Protein AF-A0A2N2K8Q5-F1 (afdb_monomer_lite)

Foldseek 3Di:
DDDDDDPPPPDPDPPPDDPPPCCDPVVVVVVVLFVVLVVLQQVVCCVVANDDQDLPPQRKGFNDKAWAQQPVVRWIKMKTWIFRDDPNDTQKIKIWIATSVVRDTQWIAIDDDPGFTDGNHDGDDDVVRNCVSCCSVRPD

Secondary structure (DSSP, 8-state):
--------SSSSSSSSS-------HHHHHHHHHHHHHHHHHHHHHHHHH-SS----TTSEEEEEEEEEEETTTTEEEEEEEEEEEETTEEEEEEEEEEETTTTEEEEEEE-SSS-EEEETTEE-SSHHHHHHHHHHHH--

Structure (mmCIF, N/CA/C/O backbone):
data_AF-A0A2N2K8Q5-F1
#
_entry.id   AF-A0A2N2K8Q5-F1
#
loop_
_atom_site.group_PDB
_atom_site.id
_atom_site.type_symbol
_atom_site.label_atom_id
_atom_site.label_alt_id
_atom_site.label_comp_id
_atom_site.label_asym_id
_atom_site.label_entity_id
_atom_site.label_seq_id
_atom_site.pdbx_PDB_ins_code
_atom_site.Cartn_x
_atom_site.Cartn_y
_atom_site.Cartn_z
_atom_site.occupancy
_atom_site.B_iso_or_equiv
_atom_site.auth_seq_id
_atom_site.auth_comp_id
_atom_site.auth_asym_id
_atom_site.auth_atom_id
_atom_site.pdbx_PDB_model_num
ATOM 1 N N . MET A 1 1 ? -79.129 19.649 24.787 1.00 39.38 1 MET A N 1
ATOM 2 C CA . MET A 1 1 ? -78.865 18.542 23.844 1.00 39.38 1 MET A CA 1
ATOM 3 C C . MET A 1 1 ? -77.855 19.020 22.812 1.00 39.38 1 MET A C 1
ATOM 5 O O . MET A 1 1 ? -78.091 20.070 22.243 1.00 39.38 1 MET A O 1
ATOM 9 N N . SER A 1 2 ? -76.740 18.281 22.697 1.00 40.44 2 SER A N 1
ATOM 10 C CA . SER A 1 2 ? -75.834 18.052 21.543 1.00 40.44 2 SER A CA 1
ATOM 11 C C . SER A 1 2 ? -75.659 19.088 20.419 1.00 40.44 2 SER A C 1
ATOM 13 O O . SER A 1 2 ? -76.635 19.639 19.945 1.00 40.44 2 SER A O 1
ATOM 15 N N . ARG A 1 3 ? -74.513 19.232 19.740 1.00 49.41 3 ARG A N 1
ATOM 16 C CA . ARG A 1 3 ? -73.109 18.770 19.845 1.00 49.41 3 ARG A CA 1
ATOM 17 C C . ARG A 1 3 ? -72.378 19.455 18.668 1.00 49.41 3 ARG A C 1
ATOM 19 O O . ARG A 1 3 ? -72.866 19.365 17.553 1.00 49.41 3 ARG A O 1
ATOM 26 N N . ASN A 1 4 ? -71.203 20.021 18.944 1.00 51.91 4 ASN A N 1
ATOM 27 C CA . ASN A 1 4 ? -69.938 19.922 18.190 1.00 51.91 4 ASN A CA 1
ATOM 28 C C . ASN A 1 4 ? -69.880 20.162 16.666 1.00 51.91 4 ASN A C 1
ATOM 30 O O . ASN A 1 4 ? -70.398 19.358 15.909 1.00 51.91 4 ASN A O 1
ATOM 34 N N . PHE A 1 5 ? -69.048 21.130 16.257 1.00 47.28 5 PHE A N 1
ATOM 35 C CA . PHE A 1 5 ? -67.982 21.096 15.219 1.00 47.28 5 PHE A CA 1
ATOM 36 C C . PHE A 1 5 ? -67.351 22.517 15.212 1.00 47.28 5 PHE A C 1
ATOM 38 O O . PHE A 1 5 ? -68.122 23.451 15.427 1.00 47.28 5 PHE A O 1
ATOM 45 N N . PRO A 1 6 ? -66.030 22.763 15.017 1.00 47.72 6 PRO A N 1
ATOM 46 C CA . PRO A 1 6 ? -64.995 21.913 14.420 1.00 47.72 6 PRO A CA 1
ATOM 47 C C . PRO A 1 6 ? -63.681 21.834 15.244 1.00 47.72 6 PRO A C 1
ATOM 49 O O . PRO A 1 6 ? -63.017 22.834 15.493 1.00 47.72 6 PRO A O 1
ATOM 52 N N . VAL A 1 7 ? -63.229 20.626 15.599 1.00 50.78 7 VAL A N 1
ATOM 53 C CA . VAL A 1 7 ? -61.869 20.385 16.145 1.00 50.78 7 VAL A CA 1
ATOM 54 C C . VAL A 1 7 ? -61.031 19.666 15.087 1.00 50.78 7 VAL A C 1
ATOM 56 O O . VAL A 1 7 ? -60.525 18.572 15.296 1.00 50.78 7 VAL A O 1
ATOM 59 N N . MET A 1 8 ? -60.949 20.249 13.892 1.00 50.19 8 MET A N 1
ATOM 60 C CA . MET A 1 8 ? -60.208 19.663 12.768 1.00 50.19 8 MET A CA 1
ATOM 61 C C . MET A 1 8 ? -59.315 20.706 12.087 1.00 50.19 8 MET A C 1
ATOM 63 O O . MET A 1 8 ? -59.278 20.794 10.871 1.00 50.19 8 MET A O 1
ATOM 67 N N . ILE A 1 9 ? -58.633 21.554 12.866 1.00 52.22 9 ILE A N 1
ATOM 68 C CA . ILE A 1 9 ? -57.601 22.474 12.337 1.00 52.22 9 ILE A CA 1
ATOM 69 C C . ILE A 1 9 ? -56.311 22.458 13.185 1.00 52.22 9 ILE A C 1
ATOM 71 O O . ILE A 1 9 ? -55.290 22.994 12.775 1.00 52.22 9 ILE A O 1
ATOM 75 N N . ILE A 1 10 ? -56.273 21.768 14.328 1.00 51.94 10 ILE A N 1
ATOM 76 C CA . ILE A 1 10 ? -55.093 21.769 15.208 1.00 51.94 10 ILE A CA 1
ATOM 77 C C . ILE A 1 10 ? -54.528 20.355 15.301 1.00 51.94 10 ILE A C 1
ATOM 79 O O . ILE A 1 10 ? -54.738 19.696 16.305 1.00 51.94 10 ILE A O 1
ATOM 83 N N . LEU A 1 11 ? -53.877 19.853 14.248 1.00 50.03 11 LEU A N 1
ATOM 84 C CA . LEU A 1 11 ? -53.013 18.655 14.327 1.00 50.03 11 LEU A CA 1
ATOM 85 C C . LEU A 1 11 ? -52.102 18.493 13.089 1.00 50.03 11 LEU A C 1
ATOM 87 O O . LEU A 1 11 ? -51.729 17.387 12.721 1.00 50.03 11 LEU A O 1
ATOM 91 N N . ILE A 1 12 ? -51.722 19.592 12.429 1.00 51.62 12 ILE A N 1
ATOM 92 C CA . ILE A 1 12 ? -50.725 19.587 11.341 1.00 51.62 12 ILE A CA 1
ATOM 93 C C . ILE A 1 12 ? -49.771 20.771 11.551 1.00 51.62 12 ILE A C 1
ATOM 95 O O . ILE A 1 12 ? -49.728 21.689 10.749 1.00 51.62 12 ILE A O 1
ATOM 99 N N . CYS A 1 13 ? -49.056 20.805 12.680 1.00 50.03 13 CYS A N 1
ATOM 100 C CA . CYS A 1 13 ? -48.008 21.814 12.930 1.00 50.03 13 CYS A CA 1
ATOM 101 C C . CYS A 1 13 ? -46.816 21.303 13.770 1.00 50.03 13 CYS A C 1
ATOM 103 O O . CYS A 1 13 ? -46.013 22.106 14.227 1.00 50.03 13 CYS A O 1
ATOM 105 N N . LEU A 1 14 ? -46.652 19.990 13.979 1.00 52.78 14 LEU A N 1
ATOM 106 C CA . LEU A 1 14 ? -45.604 19.446 14.868 1.00 52.78 14 LEU A CA 1
ATOM 107 C C . LEU A 1 14 ? -44.689 18.393 14.217 1.00 52.78 14 LEU A C 1
ATOM 109 O O . LEU A 1 14 ? -44.117 17.562 14.908 1.00 52.78 14 LEU A O 1
ATOM 113 N N . PHE A 1 15 ? -44.512 18.441 12.894 1.00 52.22 15 PHE A N 1
ATOM 114 C CA . PHE A 1 15 ? -43.544 17.589 12.177 1.00 52.22 15 PHE A CA 1
ATOM 115 C C . PHE A 1 15 ? -42.593 18.378 11.258 1.00 52.22 15 PHE A C 1
ATOM 117 O O . PHE A 1 15 ? -42.023 17.822 10.326 1.00 52.22 15 PHE A O 1
ATOM 124 N N . LEU A 1 16 ? -42.402 19.680 11.509 1.00 49.12 16 LEU A N 1
ATOM 125 C CA . LEU A 1 16 ? -41.481 20.536 10.740 1.00 49.12 16 LEU A CA 1
ATOM 126 C C . LEU A 1 16 ? -40.352 21.145 11.581 1.00 49.12 16 LEU A C 1
ATOM 128 O O . LEU A 1 16 ? -39.805 22.180 11.214 1.00 49.12 16 LEU A O 1
ATOM 132 N N . LEU A 1 17 ? -39.969 20.522 12.696 1.00 50.53 17 LEU A N 1
ATOM 133 C CA . LEU A 1 17 ? -38.765 20.919 13.420 1.00 50.53 17 LEU A CA 1
ATOM 134 C C . LEU A 1 17 ? -37.968 19.680 13.822 1.00 50.53 17 LEU A C 1
ATOM 136 O O . LEU A 1 17 ? -38.452 18.835 14.566 1.00 50.53 17 LEU A O 1
ATOM 140 N N . TYR A 1 18 ? -36.730 19.659 13.330 1.00 51.44 18 TYR A N 1
ATOM 141 C CA . TYR A 1 18 ? -35.646 18.705 13.561 1.00 51.44 18 TYR A CA 1
ATOM 142 C C . TYR A 1 18 ? -35.639 17.452 12.678 1.00 51.44 18 TYR A C 1
ATOM 144 O O . TYR A 1 18 ? -36.096 16.388 13.095 1.00 51.44 18 TYR A O 1
ATOM 152 N N . PRO A 1 19 ? -34.939 17.496 11.524 1.00 51.88 19 PRO A N 1
ATOM 153 C CA . PRO A 1 19 ? -34.087 16.366 11.202 1.00 51.88 19 PRO A CA 1
ATOM 154 C C . PRO A 1 19 ? -33.058 16.266 12.336 1.00 51.88 19 PRO A C 1
ATOM 156 O O . PRO A 1 19 ? -32.061 16.986 12.354 1.00 51.88 19 PRO A O 1
ATOM 159 N N . GLN A 1 20 ? -33.307 15.408 13.327 1.00 55.81 20 GLN A N 1
ATOM 160 C CA . GLN A 1 20 ? -32.186 14.871 14.081 1.00 55.81 20 GLN A CA 1
ATOM 161 C C . GLN A 1 20 ? -31.419 14.020 13.082 1.00 55.81 20 GLN A C 1
ATOM 163 O O . GLN A 1 20 ? -31.832 12.913 12.742 1.00 55.81 20 GLN A O 1
ATOM 168 N N . SER A 1 21 ? -30.335 14.575 12.547 1.00 55.19 21 SER A N 1
ATOM 169 C CA . SER A 1 21 ? -29.287 13.759 11.972 1.00 55.19 21 SER A CA 1
ATOM 170 C C . SER A 1 21 ? -28.868 12.790 13.073 1.00 55.19 21 SER A C 1
ATOM 172 O O . SER A 1 21 ? -28.172 13.150 14.021 1.00 55.19 21 SER A O 1
ATOM 174 N N . ILE A 1 22 ? -29.356 11.553 12.988 1.00 55.75 22 ILE A N 1
ATOM 175 C CA . ILE A 1 22 ? -28.801 10.429 13.732 1.00 55.75 22 ILE A CA 1
ATOM 176 C C . ILE A 1 22 ? -27.425 10.210 13.107 1.00 55.75 22 ILE A C 1
ATOM 178 O O . ILE A 1 22 ? -27.245 9.372 12.234 1.00 55.75 22 ILE A O 1
ATOM 182 N N . TYR A 1 23 ? -26.465 11.052 13.485 1.00 57.97 23 TYR A N 1
ATOM 183 C CA . TYR A 1 23 ? -25.060 10.771 13.275 1.00 57.97 23 TYR A CA 1
ATOM 184 C C . TYR A 1 23 ? -24.735 9.696 14.307 1.00 57.97 23 TYR A C 1
ATOM 186 O O . TYR A 1 23 ? -24.577 9.991 15.499 1.00 57.97 23 TYR A O 1
ATOM 194 N N . SER A 1 24 ? -24.804 8.440 13.867 1.00 67.38 24 SER A N 1
ATOM 195 C CA . SER A 1 24 ? -24.679 7.274 14.734 1.00 67.38 24 SER A CA 1
ATOM 196 C C . SER A 1 24 ? -23.322 7.302 15.437 1.00 67.38 24 SER A C 1
ATOM 198 O O . SER A 1 24 ? -22.332 7.803 14.898 1.00 67.38 24 SER A O 1
ATOM 200 N N . SER A 1 25 ? -23.237 6.749 16.649 1.00 73.25 25 SER A N 1
ATOM 201 C CA . SER A 1 25 ? -21.950 6.574 17.336 1.00 73.25 25 SER A CA 1
ATOM 202 C C . SER A 1 25 ? -20.946 5.789 16.483 1.00 73.25 25 SER A C 1
ATOM 204 O O . SER A 1 25 ? -19.753 6.067 16.560 1.00 73.25 25 SER A O 1
ATOM 206 N N . SER A 1 26 ? -21.434 4.884 15.624 1.00 80.44 26 SER A N 1
ATOM 207 C CA . SER A 1 26 ? -20.620 4.142 14.653 1.00 80.44 26 SER A CA 1
ATOM 208 C C . SER A 1 26 ? -19.980 5.041 13.594 1.00 80.44 26 SER A C 1
ATOM 210 O O . SER A 1 26 ? -18.835 4.818 13.220 1.00 80.44 26 SER A O 1
ATOM 212 N N . ASP A 1 27 ? -20.675 6.085 13.139 1.00 85.12 27 ASP A N 1
ATOM 213 C CA . ASP A 1 27 ? -20.163 6.965 12.084 1.00 85.12 27 ASP A CA 1
ATOM 214 C C . ASP A 1 27 ? -19.026 7.847 12.614 1.00 85.12 27 ASP A C 1
ATOM 216 O O . ASP A 1 27 ? -18.013 8.031 11.939 1.00 85.12 27 ASP A O 1
ATOM 220 N N . LYS A 1 28 ? -19.148 8.314 13.868 1.00 87.12 28 LYS A N 1
ATOM 221 C CA . LYS A 1 28 ? -18.077 9.041 14.579 1.00 87.12 28 LYS A CA 1
ATOM 222 C C . LYS A 1 28 ? -16.837 8.176 14.774 1.00 87.12 28 LYS A C 1
ATOM 224 O O . LYS A 1 28 ? -15.716 8.660 14.640 1.00 87.12 28 LYS A O 1
ATOM 229 N N . GLU A 1 29 ? -17.034 6.910 15.128 1.00 90.62 29 GLU A N 1
ATOM 230 C CA . GLU A 1 29 ? -15.937 5.963 15.318 1.00 90.62 29 GLU A CA 1
ATOM 231 C C . GLU A 1 29 ? -15.221 5.673 13.991 1.00 90.62 29 GLU A C 1
ATOM 233 O O . GLU A 1 29 ? -13.996 5.768 13.917 1.00 90.62 29 GLU A O 1
ATOM 238 N N . ASP A 1 30 ? -15.977 5.437 12.920 1.00 90.38 30 ASP A N 1
ATOM 239 C CA . ASP A 1 30 ? -15.438 5.205 11.580 1.00 90.38 30 ASP A CA 1
ATOM 240 C C . ASP A 1 30 ? -14.685 6.416 11.010 1.00 90.38 30 ASP A C 1
ATOM 242 O O . ASP A 1 30 ? -13.711 6.265 10.268 1.00 90.38 30 ASP A O 1
ATOM 246 N N . GLU A 1 31 ? -15.153 7.630 11.290 1.00 93.44 31 GLU A N 1
ATOM 247 C CA . GLU A 1 31 ? -14.460 8.866 10.926 1.00 93.44 31 GLU A CA 1
ATOM 248 C C . GLU A 1 31 ? -13.130 8.988 11.676 1.00 93.44 31 GLU A C 1
ATOM 250 O O . GLU A 1 31 ? -12.088 9.214 11.058 1.00 93.44 31 GLU A O 1
ATOM 255 N N . LYS A 1 32 ? -13.139 8.743 12.991 1.00 95.94 32 LYS A N 1
ATOM 256 C CA . LYS A 1 32 ? -11.932 8.773 13.822 1.00 95.94 32 LYS A CA 1
ATOM 257 C C . LYS A 1 32 ? -10.881 7.772 13.343 1.00 95.94 32 LYS A C 1
ATOM 259 O O . LYS A 1 32 ? -9.710 8.128 13.251 1.00 95.94 32 LYS A O 1
ATOM 264 N N . LEU A 1 33 ? -11.282 6.543 13.019 1.00 96.38 33 LEU A N 1
ATOM 265 C CA . LEU A 1 33 ? -10.371 5.502 12.528 1.00 96.38 33 LEU A CA 1
ATOM 266 C C . LEU A 1 33 ? -9.756 5.873 11.172 1.00 96.38 33 LEU A C 1
ATOM 268 O O . LEU A 1 33 ? -8.560 5.675 10.948 1.00 96.38 33 LEU A O 1
ATOM 272 N N . ARG A 1 34 ? -10.548 6.478 10.279 1.00 95.75 34 ARG A N 1
ATOM 273 C CA . ARG A 1 34 ? -10.054 7.000 8.997 1.00 95.75 34 ARG A CA 1
ATOM 274 C C . ARG A 1 34 ? -9.058 8.135 9.181 1.00 95.75 34 ARG A C 1
ATOM 276 O O . ARG A 1 34 ? -8.026 8.143 8.510 1.00 95.75 34 ARG A O 1
ATOM 283 N N . GLU A 1 35 ? -9.330 9.048 10.104 1.00 96.88 35 GLU A N 1
ATOM 284 C CA . GLU A 1 35 ? -8.419 10.148 10.408 1.00 96.88 35 GLU A CA 1
ATOM 285 C C . GLU A 1 35 ? -7.119 9.655 11.055 1.00 96.88 35 GLU A C 1
ATOM 287 O O . GLU A 1 35 ? -6.032 10.069 10.660 1.00 96.88 35 GLU A O 1
ATOM 292 N N . GLN A 1 36 ? -7.197 8.691 11.975 1.00 96.88 36 GLN A N 1
ATOM 293 C CA . GLN A 1 36 ? -6.010 8.048 12.542 1.00 96.88 36 GLN A CA 1
ATOM 294 C C . GLN A 1 36 ? -5.166 7.366 11.462 1.00 96.88 36 GLN A C 1
ATOM 296 O O . GLN A 1 36 ? -3.952 7.551 11.429 1.00 96.88 36 GLN A O 1
ATOM 301 N N . CYS A 1 37 ? -5.801 6.646 10.535 1.00 97.31 37 CYS A N 1
ATOM 302 C CA . CYS A 1 37 ? -5.105 6.044 9.402 1.00 97.31 37 CYS A CA 1
ATOM 303 C C . CYS A 1 37 ? -4.433 7.099 8.510 1.00 97.31 37 CYS A C 1
ATOM 305 O O . CYS A 1 37 ? -3.301 6.903 8.059 1.00 97.31 37 CYS A O 1
ATOM 307 N N . ARG A 1 38 ? -5.092 8.246 8.283 1.00 96.12 38 ARG A N 1
ATOM 308 C CA . ARG A 1 38 ? -4.520 9.375 7.538 1.00 96.12 38 ARG A CA 1
ATOM 309 C C . ARG A 1 38 ? -3.239 9.881 8.202 1.00 96.12 38 ARG A C 1
ATOM 311 O O . ARG A 1 38 ? -2.227 9.984 7.514 1.00 96.12 38 ARG A O 1
ATOM 318 N N . ILE A 1 39 ? -3.295 10.155 9.506 1.00 96.19 39 ILE A N 1
ATOM 319 C CA . ILE A 1 39 ? -2.167 10.664 10.299 1.00 96.19 39 ILE A CA 1
ATOM 320 C C . ILE A 1 39 ? -1.010 9.661 10.291 1.00 96.19 39 ILE A C 1
ATOM 322 O O . ILE A 1 39 ? 0.090 10.011 9.877 1.00 96.19 39 ILE A O 1
ATOM 326 N N . GLN A 1 40 ? -1.270 8.398 10.638 1.00 95.44 40 GLN A N 1
ATOM 327 C CA . GLN A 1 40 ? -0.236 7.358 10.690 1.00 95.44 40 GLN A CA 1
ATOM 328 C C . GLN A 1 40 ? 0.434 7.129 9.333 1.00 95.44 40 GLN A C 1
ATOM 330 O O . GLN A 1 40 ? 1.639 6.904 9.259 1.00 95.44 40 GLN A O 1
ATOM 335 N N . SER A 1 41 ? -0.333 7.188 8.241 1.00 93.88 41 SER A N 1
ATOM 336 C CA . SER A 1 41 ? 0.227 7.045 6.893 1.00 93.88 41 SER A CA 1
ATOM 337 C C . SER A 1 41 ? 1.154 8.203 6.539 1.00 93.88 41 SER A C 1
ATOM 339 O O . SER A 1 41 ? 2.189 7.988 5.915 1.00 93.88 41 SER A O 1
ATOM 341 N N . GLU A 1 42 ? 0.781 9.425 6.924 1.00 92.50 42 GLU A N 1
ATOM 342 C CA . GLU A 1 42 ? 1.585 10.623 6.694 1.00 92.50 42 GLU A CA 1
ATOM 343 C C . GLU A 1 42 ? 2.873 10.600 7.526 1.00 92.50 42 GLU A C 1
ATOM 345 O O . GLU A 1 42 ? 3.950 10.859 6.991 1.00 92.50 42 GLU A O 1
ATOM 350 N N . GLU A 1 43 ? 2.780 10.240 8.807 1.00 93.12 43 GLU A N 1
ATOM 351 C CA . GLU A 1 43 ? 3.936 10.050 9.690 1.00 93.12 43 GLU A CA 1
ATOM 352 C C . GLU A 1 43 ? 4.872 8.984 9.131 1.00 93.12 43 GLU A C 1
ATOM 354 O O . GLU A 1 43 ? 6.056 9.246 8.930 1.00 93.12 43 GLU A O 1
ATOM 359 N N . ARG A 1 44 ? 4.332 7.819 8.756 1.00 91.12 44 ARG A N 1
ATOM 360 C CA .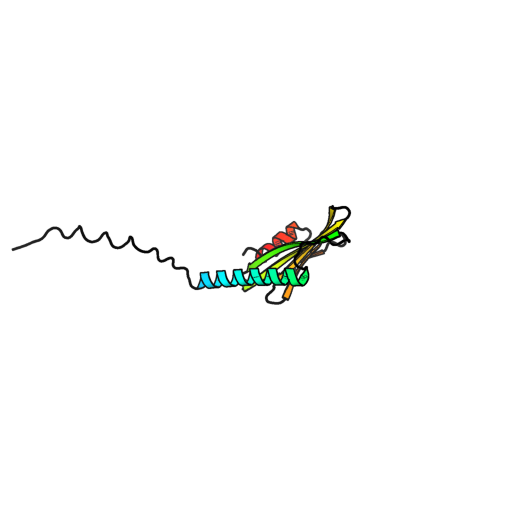 ARG A 1 44 ? 5.142 6.739 8.197 1.00 91.12 44 ARG A CA 1
ATOM 361 C C . ARG A 1 44 ? 5.836 7.133 6.899 1.00 91.12 44 ARG A C 1
ATOM 363 O O . ARG A 1 44 ? 6.986 6.747 6.679 1.00 91.12 44 ARG A O 1
ATOM 370 N N . PHE A 1 45 ? 5.144 7.869 6.032 1.00 88.25 45 PHE A N 1
ATOM 371 C CA . PHE A 1 45 ? 5.736 8.384 4.804 1.00 88.25 45 PHE A CA 1
ATOM 372 C C . PHE A 1 45 ? 6.922 9.301 5.123 1.00 88.25 45 PHE A C 1
ATOM 374 O O . PHE 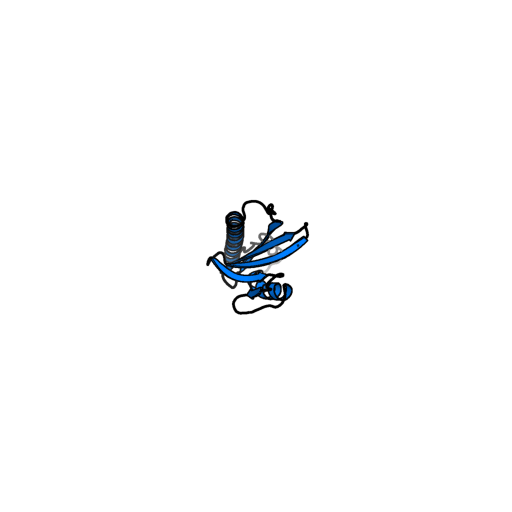A 1 45 ? 8.007 9.097 4.581 1.00 88.25 45 PHE A O 1
ATOM 381 N N . LYS A 1 46 ? 6.744 10.246 6.056 1.00 88.75 46 LYS A N 1
ATOM 382 C CA . LYS A 1 46 ? 7.797 11.178 6.483 1.00 88.75 46 LYS A CA 1
ATOM 383 C C . LYS A 1 46 ? 8.986 10.475 7.131 1.00 88.75 46 LYS A C 1
ATOM 385 O O . LYS A 1 46 ? 10.122 10.817 6.832 1.00 88.75 46 LYS A O 1
ATOM 390 N N . GLU A 1 47 ? 8.745 9.484 7.982 1.00 87.81 47 GLU A N 1
ATOM 391 C CA . GLU A 1 47 ? 9.808 8.702 8.625 1.00 87.81 47 GLU A CA 1
ATOM 392 C C . GLU A 1 47 ? 10.628 7.894 7.617 1.00 87.81 47 GLU A C 1
ATOM 394 O O . GLU A 1 47 ? 11.845 7.791 7.746 1.00 87.81 47 GLU A O 1
ATOM 399 N N . THR A 1 48 ? 9.965 7.311 6.616 1.00 82.00 48 THR A N 1
ATOM 400 C CA . THR A 1 48 ? 10.626 6.419 5.654 1.00 82.00 48 THR A CA 1
ATOM 401 C C . THR A 1 48 ? 11.329 7.203 4.545 1.00 82.00 48 THR A C 1
ATOM 403 O O . THR A 1 48 ? 12.384 6.782 4.073 1.00 82.00 48 THR A O 1
ATOM 406 N N . TYR A 1 49 ? 10.750 8.329 4.115 1.00 79.12 49 TYR A N 1
ATOM 407 C CA . TYR A 1 49 ? 11.146 9.018 2.882 1.00 79.12 49 TYR A CA 1
ATOM 408 C C . TYR A 1 49 ? 11.425 10.518 3.047 1.00 79.12 49 TYR A C 1
ATOM 410 O O . TYR A 1 49 ? 11.909 11.147 2.112 1.00 79.12 49 TYR A O 1
ATOM 418 N N . GLY A 1 50 ? 11.171 11.100 4.220 1.00 79.88 50 GLY A N 1
ATOM 419 C CA . GLY A 1 50 ? 11.328 12.531 4.469 1.00 79.88 50 GLY A CA 1
ATOM 420 C C . GLY A 1 50 ? 10.111 13.371 4.064 1.00 79.88 50 GLY A C 1
ATOM 421 O O . GLY A 1 50 ? 9.028 12.868 3.768 1.00 79.88 50 GLY A O 1
ATOM 422 N N . ASN A 1 51 ? 10.281 14.695 4.099 1.00 68.69 51 ASN A N 1
ATOM 423 C CA . ASN A 1 51 ? 9.188 15.656 3.898 1.00 68.69 51 ASN A CA 1
ATOM 424 C C . ASN A 1 51 ? 8.889 15.976 2.424 1.00 68.69 51 ASN A C 1
ATOM 426 O O . ASN A 1 51 ? 7.916 16.674 2.147 1.00 68.69 51 ASN A O 1
ATOM 430 N N . GLU A 1 52 ? 9.702 15.491 1.486 1.00 59.84 52 GLU A N 1
ATOM 431 C CA . GLU A 1 52 ? 9.582 15.811 0.066 1.00 59.84 52 GLU A CA 1
ATOM 432 C C . GLU A 1 52 ? 9.553 14.539 -0.783 1.00 59.84 52 GLU A C 1
ATOM 434 O O . GLU A 1 52 ? 10.217 13.549 -0.486 1.00 59.84 52 GLU A O 1
ATOM 439 N N . ILE A 1 53 ? 8.792 14.586 -1.878 1.00 61.78 53 ILE A N 1
ATOM 440 C CA . ILE A 1 53 ? 8.946 13.660 -3.004 1.00 61.78 53 ILE A CA 1
ATOM 441 C C . ILE A 1 53 ? 10.270 14.040 -3.677 1.00 61.78 53 ILE A C 1
ATOM 443 O O . ILE A 1 53 ? 10.305 14.838 -4.612 1.00 61.78 53 ILE A O 1
ATOM 447 N N . THR A 1 54 ? 11.387 13.570 -3.124 1.00 57.94 54 THR A N 1
ATOM 448 C CA . THR A 1 54 ? 12.716 13.906 -3.634 1.00 57.94 54 THR A CA 1
ATOM 449 C C . THR A 1 54 ? 13.116 12.885 -4.691 1.00 57.94 54 THR A C 1
ATOM 451 O O . THR A 1 54 ? 13.148 11.684 -4.428 1.00 57.94 54 THR A O 1
ATOM 454 N N . ILE A 1 55 ? 13.439 13.359 -5.894 1.00 61.44 55 ILE A N 1
ATOM 455 C CA . ILE A 1 55 ? 14.278 12.603 -6.825 1.00 61.44 55 ILE A CA 1
ATOM 456 C C . ILE A 1 55 ? 15.706 12.835 -6.332 1.00 61.44 55 ILE A C 1
ATOM 458 O O . ILE A 1 55 ? 16.174 13.973 -6.344 1.00 61.44 55 ILE A O 1
ATOM 462 N N . ASN A 1 56 ? 16.370 11.798 -5.825 1.00 62.28 56 ASN A N 1
ATOM 463 C CA . ASN A 1 56 ? 17.760 11.923 -5.395 1.00 62.28 56 ASN A CA 1
ATOM 464 C C . ASN A 1 56 ? 18.692 12.138 -6.612 1.00 62.28 56 ASN A C 1
ATOM 466 O O . ASN A 1 56 ? 18.275 12.000 -7.763 1.00 62.28 56 ASN A O 1
ATOM 470 N N . GLU A 1 57 ? 19.964 12.475 -6.377 1.00 58.16 57 GLU A N 1
ATOM 471 C CA . GLU A 1 57 ? 20.958 12.697 -7.448 1.00 58.16 57 GLU A CA 1
ATOM 472 C C . GLU A 1 57 ? 21.139 11.473 -8.371 1.00 58.16 57 GLU A C 1
ATOM 474 O O . GLU A 1 57 ? 21.524 11.611 -9.531 1.00 58.16 57 GLU A O 1
ATOM 479 N N . GLU A 1 58 ? 20.802 10.280 -7.875 1.00 58.81 58 GLU A N 1
ATOM 480 C CA . GLU A 1 58 ? 20.831 9.008 -8.606 1.00 58.81 58 GLU A CA 1
ATOM 481 C C . GLU A 1 58 ? 19.558 8.760 -9.434 1.00 58.81 58 GLU A C 1
ATOM 483 O O . GLU A 1 58 ? 19.463 7.774 -10.167 1.00 58.81 58 GLU A O 1
ATOM 488 N N . GLY A 1 59 ? 18.587 9.670 -9.360 1.00 61.78 59 GLY A N 1
ATOM 489 C CA . GLY A 1 59 ? 17.335 9.600 -10.090 1.00 61.78 59 GLY A CA 1
ATOM 490 C C . GLY A 1 59 ? 16.273 8.725 -9.432 1.00 61.78 59 GLY A C 1
ATOM 491 O O . GLY A 1 59 ? 15.255 8.503 -10.058 1.00 61.78 59 GLY A O 1
ATOM 492 N N . SER A 1 60 ? 16.432 8.222 -8.213 1.00 62.44 60 SER A N 1
ATOM 493 C CA . SER A 1 60 ? 15.408 7.439 -7.505 1.00 62.44 60 SER A CA 1
ATOM 494 C C . SER A 1 60 ? 14.621 8.301 -6.518 1.00 62.44 60 SER A C 1
ATOM 496 O O . SER A 1 60 ? 15.186 9.118 -5.793 1.00 62.44 60 SER A O 1
ATOM 498 N N . GLY A 1 61 ? 13.300 8.118 -6.476 1.00 69.19 61 GLY A N 1
ATOM 499 C CA . GLY A 1 61 ? 12.428 8.875 -5.578 1.00 69.19 61 GLY A CA 1
ATOM 500 C C . GLY A 1 61 ? 11.115 8.170 -5.264 1.00 69.19 61 GLY A C 1
ATOM 501 O O . GLY A 1 61 ? 10.586 7.389 -6.065 1.00 69.19 61 GLY A O 1
ATOM 502 N N . VAL A 1 62 ? 10.571 8.445 -4.079 1.00 67.31 62 VAL A N 1
ATOM 503 C CA . VAL A 1 62 ? 9.220 8.014 -3.699 1.00 67.31 62 VAL A CA 1
ATOM 504 C C . VAL A 1 62 ? 8.236 9.042 -4.199 1.00 67.31 62 VAL A C 1
ATOM 506 O O . VAL A 1 62 ? 8.304 10.199 -3.809 1.00 67.31 62 VAL A O 1
ATOM 509 N N . ASN A 1 63 ? 7.319 8.616 -5.060 1.00 74.31 63 ASN A N 1
ATOM 510 C CA . ASN A 1 63 ? 6.516 9.548 -5.847 1.00 74.31 63 ASN A CA 1
ATOM 511 C C . ASN A 1 63 ? 5.112 9.739 -5.294 1.00 74.31 63 ASN A C 1
ATOM 513 O O . ASN A 1 63 ? 4.483 10.756 -5.569 1.00 74.31 63 ASN A O 1
ATOM 517 N N . SER A 1 64 ? 4.595 8.765 -4.544 1.00 87.06 64 SER A N 1
ATOM 518 C CA . SER A 1 64 ? 3.249 8.850 -3.992 1.00 87.06 64 SER A CA 1
ATOM 519 C C . SER A 1 64 ? 2.980 7.780 -2.941 1.00 87.06 64 SER A C 1
ATOM 521 O O . SER A 1 64 ? 3.687 6.772 -2.829 1.00 87.06 64 SER A O 1
ATOM 523 N N . TYR A 1 65 ? 1.902 7.997 -2.190 1.00 92.00 65 TYR A N 1
ATOM 524 C CA . TYR A 1 65 ? 1.288 6.972 -1.365 1.00 92.00 65 TYR A CA 1
ATOM 525 C C . TYR A 1 65 ? -0.239 7.057 -1.422 1.00 92.00 65 TYR A C 1
ATOM 527 O O . TYR A 1 65 ? -0.821 8.145 -1.433 1.00 92.00 65 TYR A O 1
ATOM 535 N N . GLN A 1 66 ? -0.891 5.898 -1.439 1.00 95.06 66 GLN A N 1
ATOM 536 C CA . GLN A 1 66 ? -2.336 5.755 -1.256 1.00 95.06 66 GLN A CA 1
ATOM 537 C C . GLN A 1 66 ? -2.587 5.114 0.102 1.00 95.06 66 GLN A C 1
ATOM 539 O O . GLN A 1 66 ? -1.845 4.229 0.503 1.00 95.06 66 GLN A O 1
ATOM 544 N N . LYS A 1 67 ? -3.636 5.537 0.801 1.00 96.31 67 LYS A N 1
ATOM 545 C CA . LYS A 1 67 ? -3.988 5.042 2.136 1.00 96.31 67 LYS A CA 1
ATOM 546 C C . LYS A 1 67 ? -5.478 4.772 2.240 1.00 96.31 67 LYS A C 1
ATOM 548 O O . LYS A 1 67 ? -6.264 5.483 1.611 1.00 96.31 67 LYS A O 1
ATOM 553 N N . HIS A 1 68 ? -5.853 3.797 3.055 1.00 97.50 68 HIS A N 1
ATOM 554 C CA . HIS A 1 68 ? -7.244 3.469 3.326 1.00 97.50 68 HIS A CA 1
ATOM 555 C C . HIS A 1 68 ? -7.394 2.760 4.673 1.00 97.50 68 HIS A C 1
ATOM 557 O O . HIS A 1 68 ? -6.648 1.829 4.972 1.00 97.50 68 HIS A O 1
ATOM 563 N N . TYR A 1 69 ? -8.385 3.167 5.468 1.00 97.50 69 TYR A N 1
ATOM 564 C CA . TYR A 1 69 ? -8.809 2.369 6.613 1.00 97.50 69 TYR A CA 1
ATOM 565 C C . TYR A 1 69 ? -9.839 1.340 6.157 1.00 97.50 69 TYR A C 1
ATOM 567 O O . TYR A 1 69 ? -10.987 1.685 5.874 1.00 97.50 69 TYR A O 1
ATOM 575 N N . ASN A 1 70 ? -9.405 0.088 6.128 1.00 97.38 70 ASN A N 1
ATOM 576 C CA . ASN A 1 70 ? -10.193 -1.068 5.763 1.00 97.38 70 ASN A CA 1
ATOM 577 C C . ASN A 1 70 ? -11.085 -1.485 6.926 1.00 97.38 70 ASN A C 1
ATOM 579 O O . ASN A 1 70 ? -10.605 -2.022 7.930 1.00 97.38 70 ASN A O 1
ATOM 583 N N . LYS A 1 71 ? -12.392 -1.244 6.806 1.00 94.94 71 LYS A N 1
ATOM 584 C CA . LYS A 1 71 ? -13.365 -1.528 7.870 1.00 94.94 71 LYS A CA 1
ATOM 585 C C . LYS A 1 71 ? -13.562 -3.023 8.073 1.00 94.94 71 LYS A C 1
ATOM 587 O O . LYS A 1 71 ? -13.764 -3.469 9.202 1.00 94.94 71 LYS A O 1
ATOM 592 N N . LYS A 1 72 ? -13.499 -3.811 6.995 1.00 95.25 72 LYS A N 1
ATOM 593 C CA . LYS A 1 72 ? -13.734 -5.265 7.059 1.00 95.25 72 LYS A CA 1
ATOM 594 C C . LYS A 1 72 ? -12.614 -5.985 7.810 1.00 95.25 72 LYS A C 1
ATOM 596 O O . LYS A 1 72 ? -12.875 -6.903 8.584 1.00 95.25 72 LYS A O 1
ATOM 601 N N . LEU A 1 73 ? -11.376 -5.553 7.598 1.00 95.94 73 LEU A N 1
ATOM 602 C CA . LEU A 1 73 ? -10.160 -6.079 8.215 1.00 95.94 73 LEU A CA 1
ATOM 603 C C . LEU A 1 73 ? -9.752 -5.300 9.469 1.00 95.94 73 LEU A C 1
ATOM 605 O O . LEU A 1 73 ? -8.873 -5.766 10.190 1.00 95.94 73 LEU A O 1
ATOM 609 N N . LYS A 1 74 ? -10.400 -4.157 9.734 1.00 95.44 74 LYS A N 1
ATOM 610 C CA . LYS A 1 74 ? -10.130 -3.232 10.842 1.00 95.44 74 LYS A CA 1
ATOM 611 C C . LYS A 1 74 ? -8.672 -2.770 10.878 1.00 95.44 74 LYS A C 1
ATOM 613 O O . LYS A 1 74 ? -8.036 -2.827 11.927 1.00 95.44 74 LYS A O 1
ATOM 618 N N . LYS A 1 75 ? -8.141 -2.369 9.721 1.00 96.75 75 LYS A N 1
ATOM 619 C CA . LYS A 1 75 ? -6.722 -2.028 9.539 1.00 96.75 75 LYS A CA 1
ATOM 620 C C . LYS A 1 75 ? -6.525 -0.834 8.619 1.00 96.75 75 LYS A C 1
ATOM 622 O O . LYS A 1 75 ? -7.231 -0.691 7.628 1.00 96.75 75 LYS A O 1
ATOM 627 N N . CYS A 1 76 ? -5.521 -0.022 8.904 1.00 97.75 76 CYS A N 1
ATOM 628 C CA . CYS A 1 76 ? -4.994 0.978 7.995 1.00 97.75 76 CYS A CA 1
ATOM 629 C C . CYS A 1 76 ? -4.003 0.337 7.019 1.00 97.75 76 CYS A C 1
ATOM 631 O O . CYS A 1 76 ? -2.948 -0.163 7.421 1.00 97.75 76 CYS A O 1
ATOM 633 N N . PHE A 1 77 ? -4.337 0.371 5.732 1.00 97.94 77 PHE A N 1
ATOM 634 C CA . PHE A 1 77 ? -3.455 -0.047 4.652 1.00 97.94 77 PHE A CA 1
ATOM 635 C C . PHE A 1 77 ? -2.896 1.155 3.905 1.00 97.94 77 PHE A C 1
ATOM 637 O O . PHE A 1 77 ? -3.584 2.155 3.691 1.00 97.94 77 PHE A O 1
ATOM 644 N N . VAL A 1 78 ? -1.650 1.022 3.464 1.00 96.81 78 VAL A N 1
ATOM 645 C CA . VAL A 1 78 ? -0.959 2.001 2.633 1.00 96.81 78 VAL A CA 1
ATOM 646 C C . VAL A 1 78 ? -0.268 1.298 1.470 1.00 96.81 78 VAL A C 1
ATOM 648 O O . VAL A 1 78 ? 0.268 0.202 1.629 1.00 96.81 78 VAL A O 1
ATOM 651 N N . VAL A 1 79 ? -0.279 1.930 0.300 1.00 97.00 79 VAL A N 1
ATOM 652 C CA . VAL A 1 79 ? 0.587 1.579 -0.823 1.00 97.00 79 VAL A CA 1
ATOM 653 C C . VAL A 1 79 ? 1.589 2.697 -1.034 1.00 97.00 79 VAL A C 1
ATOM 655 O O . VAL A 1 79 ? 1.194 3.801 -1.401 1.00 97.00 79 VAL A O 1
ATOM 658 N N . PHE A 1 80 ? 2.873 2.407 -0.839 1.00 93.31 80 PHE A N 1
ATOM 659 C CA . PHE A 1 80 ? 3.963 3.302 -1.234 1.00 93.31 80 PHE A CA 1
ATOM 660 C C . PHE A 1 80 ? 4.385 2.994 -2.666 1.00 93.31 80 PHE A C 1
ATOM 662 O O . PHE A 1 80 ? 4.583 1.824 -2.992 1.00 93.31 80 PHE A O 1
ATOM 669 N N . THR A 1 81 ? 4.531 4.025 -3.503 1.00 92.81 81 THR A N 1
ATOM 670 C CA . THR A 1 81 ? 5.013 3.884 -4.885 1.00 92.81 81 THR A CA 1
ATOM 671 C C . THR A 1 81 ? 6.322 4.636 -5.070 1.00 92.81 81 THR A C 1
ATOM 673 O O . THR A 1 81 ? 6.389 5.857 -4.903 1.00 92.81 81 THR A O 1
ATOM 676 N N . THR A 1 82 ? 7.362 3.913 -5.470 1.00 89.94 82 THR A N 1
ATOM 677 C CA . THR A 1 82 ? 8.679 4.468 -5.786 1.00 89.94 82 THR A CA 1
ATOM 678 C C . THR A 1 82 ? 8.978 4.270 -7.263 1.00 89.94 82 THR A C 1
ATOM 680 O O . THR A 1 82 ? 8.539 3.294 -7.875 1.00 89.94 82 THR A O 1
ATOM 683 N N . ASN A 1 83 ? 9.690 5.223 -7.857 1.00 88.62 83 ASN A N 1
ATOM 684 C CA . ASN A 1 83 ? 10.190 5.097 -9.217 1.00 88.62 83 ASN A CA 1
ATOM 685 C C . ASN A 1 83 ? 11.682 5.402 -9.233 1.00 88.62 83 ASN A C 1
ATOM 687 O O . ASN A 1 83 ? 12.121 6.414 -8.687 1.00 88.62 83 ASN A O 1
ATOM 691 N N . ASP A 1 84 ? 12.420 4.548 -9.927 1.00 87.19 84 ASP A N 1
ATOM 692 C CA . ASP A 1 84 ? 13.784 4.826 -10.348 1.00 87.19 84 ASP A CA 1
ATOM 693 C C . ASP A 1 84 ? 13.713 5.524 -11.704 1.00 87.19 84 ASP A C 1
ATOM 695 O O . ASP A 1 84 ? 13.082 5.016 -12.639 1.00 87.19 84 ASP A O 1
ATOM 699 N N . PHE A 1 85 ? 14.364 6.670 -11.833 1.00 83.44 85 PHE A N 1
ATOM 700 C CA . PHE A 1 85 ? 14.456 7.445 -13.059 1.00 83.44 85 PHE A CA 1
ATOM 701 C C . PHE A 1 85 ? 15.868 7.351 -13.646 1.00 83.44 85 PHE A C 1
ATOM 703 O O . PHE A 1 85 ? 16.879 7.294 -12.959 1.00 83.44 85 PHE A O 1
ATOM 710 N N . THR A 1 86 ? 15.960 7.364 -14.970 1.00 83.88 86 THR A N 1
ATOM 711 C CA . THR A 1 86 ? 17.226 7.546 -15.689 1.00 83.88 86 THR A CA 1
ATOM 712 C C . THR A 1 86 ? 16.954 8.432 -16.885 1.00 83.88 86 THR A C 1
ATOM 714 O O . THR A 1 86 ? 16.066 8.121 -17.682 1.00 83.88 86 THR A O 1
ATOM 717 N N . GLN A 1 87 ? 17.704 9.531 -17.016 1.00 82.69 87 GLN A N 1
ATOM 718 C CA . GLN A 1 87 ? 17.472 10.544 -18.056 1.00 82.69 87 GLN A CA 1
ATOM 719 C C . GLN A 1 87 ? 16.003 11.016 -18.078 1.00 82.69 87 GLN A C 1
ATOM 721 O O . GLN A 1 87 ? 15.367 11.053 -19.131 1.00 82.69 87 GLN A O 1
ATOM 726 N N . ASN A 1 88 ? 15.442 11.309 -16.898 1.00 78.06 88 ASN A N 1
ATOM 727 C CA . ASN A 1 88 ? 14.052 11.749 -16.700 1.00 78.06 88 ASN A CA 1
ATOM 728 C C . ASN A 1 88 ? 12.969 10.761 -17.177 1.00 78.06 88 ASN A C 1
ATOM 730 O O . ASN A 1 88 ? 11.817 11.145 -17.367 1.00 78.06 88 ASN A O 1
ATOM 734 N N . LYS A 1 89 ? 13.309 9.482 -17.371 1.00 83.69 89 LYS A N 1
ATOM 735 C CA . LYS A 1 89 ? 12.349 8.420 -17.703 1.00 83.69 89 LYS A CA 1
ATOM 736 C C . LYS A 1 89 ? 12.289 7.400 -16.581 1.00 83.69 89 LYS A C 1
ATOM 738 O O . LYS A 1 89 ? 13.338 6.955 -16.119 1.00 83.69 89 LYS A O 1
ATOM 743 N N . ILE A 1 90 ? 11.078 6.985 -16.210 1.00 85.94 90 ILE A N 1
ATOM 744 C CA . ILE A 1 90 ? 10.867 5.892 -15.256 1.00 85.94 90 ILE A CA 1
ATOM 745 C C . ILE A 1 90 ? 11.478 4.617 -15.841 1.00 85.94 90 ILE A C 1
ATOM 747 O O . ILE A 1 90 ? 11.113 4.165 -16.929 1.00 85.94 90 ILE A O 1
ATOM 751 N N . LYS A 1 91 ? 12.443 4.053 -15.122 1.00 89.12 91 LYS A N 1
ATOM 752 C CA . LYS A 1 91 ? 13.098 2.787 -15.439 1.00 89.12 91 LYS A CA 1
ATOM 753 C C . LYS A 1 91 ? 12.541 1.640 -14.641 1.00 89.12 91 LYS A C 1
ATOM 755 O O . LYS A 1 91 ? 12.462 0.548 -15.187 1.00 89.12 91 LYS A O 1
ATOM 760 N N . ARG A 1 92 ? 12.148 1.870 -13.397 1.00 90.56 92 ARG A N 1
ATOM 761 C CA . ARG A 1 92 ? 11.542 0.860 -12.536 1.00 90.56 92 ARG A CA 1
ATOM 762 C C . ARG A 1 92 ? 10.494 1.531 -11.675 1.00 90.56 92 ARG A C 1
ATOM 764 O O . ARG A 1 92 ? 10.736 2.617 -11.171 1.00 90.56 92 ARG A O 1
ATOM 771 N N . THR A 1 93 ? 9.374 0.852 -11.494 1.00 92.50 93 THR A N 1
ATOM 772 C CA . THR A 1 93 ? 8.356 1.203 -10.507 1.00 92.50 93 THR A CA 1
ATOM 773 C C . THR A 1 93 ? 8.321 0.099 -9.476 1.00 92.50 93 THR A C 1
ATOM 775 O O . THR A 1 93 ? 8.308 -1.076 -9.854 1.00 92.50 93 THR A O 1
ATOM 778 N N . GLN A 1 94 ? 8.301 0.467 -8.200 1.00 94.12 94 GLN A N 1
ATOM 779 C CA . GLN A 1 94 ? 8.033 -0.455 -7.111 1.00 94.12 94 GLN A CA 1
ATOM 780 C C . GLN A 1 94 ? 6.798 0.003 -6.340 1.00 94.12 94 GLN A C 1
ATOM 782 O O . GLN A 1 94 ? 6.619 1.197 -6.101 1.00 94.12 94 GLN A O 1
ATOM 787 N N . LYS A 1 95 ? 5.946 -0.946 -5.952 1.00 96.06 95 LYS A N 1
ATOM 788 C CA . LYS A 1 95 ? 4.794 -0.695 -5.081 1.00 96.06 95 LYS A CA 1
ATOM 789 C C . LYS A 1 95 ? 4.845 -1.637 -3.888 1.00 96.06 95 LYS A C 1
ATOM 791 O O . LYS A 1 95 ? 5.087 -2.830 -4.065 1.00 96.06 95 LYS A O 1
ATOM 796 N N . PHE A 1 96 ? 4.566 -1.117 -2.699 1.00 95.62 96 PHE A N 1
ATOM 797 C CA . PHE A 1 96 ? 4.549 -1.898 -1.465 1.00 95.62 96 PHE A CA 1
ATOM 798 C C . PHE A 1 96 ? 3.222 -1.716 -0.744 1.00 95.62 96 PHE A C 1
ATOM 800 O O . PHE A 1 96 ? 2.918 -0.603 -0.326 1.00 95.62 96 PHE A O 1
ATOM 807 N N . LEU A 1 97 ? 2.454 -2.792 -0.576 1.00 97.62 97 LEU A N 1
ATOM 808 C CA . LEU A 1 97 ? 1.244 -2.789 0.245 1.00 97.62 97 LEU A CA 1
ATOM 809 C C . LEU A 1 97 ? 1.623 -3.140 1.685 1.00 97.62 97 LEU A C 1
ATOM 811 O O . LEU A 1 97 ? 2.076 -4.254 1.945 1.00 97.62 97 LEU A O 1
ATOM 815 N N . PHE A 1 98 ? 1.377 -2.229 2.619 1.00 96.12 98 PHE A N 1
ATOM 816 C CA . PHE A 1 98 ? 1.641 -2.395 4.047 1.00 96.12 98 PHE A CA 1
ATOM 817 C C . PHE A 1 98 ? 0.370 -2.211 4.873 1.00 96.12 98 PHE A C 1
ATOM 819 O O . PHE A 1 98 ? -0.481 -1.399 4.520 1.00 96.12 98 PHE A O 1
ATOM 826 N N . SER A 1 99 ? 0.269 -2.917 6.001 1.00 97.00 99 SER A N 1
ATOM 827 C CA . SER A 1 99 ? -0.613 -2.513 7.101 1.00 97.00 99 SER A CA 1
ATOM 828 C C . SER A 1 99 ? 0.206 -1.784 8.159 1.00 97.00 99 SER A C 1
ATOM 830 O O . SER A 1 99 ? 1.278 -2.246 8.558 1.00 97.00 99 SER A O 1
ATOM 832 N N . LEU A 1 100 ? -0.291 -0.627 8.594 1.00 95.12 100 LEU A N 1
ATOM 833 C CA . LEU A 1 100 ? 0.370 0.176 9.622 1.00 95.12 100 LEU A CA 1
ATOM 834 C C . LEU A 1 100 ? 0.123 -0.373 11.030 1.00 95.12 100 LEU A C 1
ATOM 836 O O . LEU A 1 100 ? 0.991 -0.234 11.884 1.00 95.12 100 LEU A O 1
ATOM 840 N N . ASP A 1 101 ? -1.003 -1.056 11.252 1.00 93.56 101 ASP A N 1
ATOM 841 C CA . ASP A 1 101 ? -1.378 -1.608 12.559 1.00 93.56 101 ASP A CA 1
ATOM 842 C C . ASP A 1 101 ? -0.446 -2.733 13.018 1.00 93.56 101 ASP A C 1
ATOM 844 O O . ASP A 1 101 ? -0.130 -2.841 14.200 1.00 93.56 101 ASP A O 1
ATOM 848 N N . ASP A 1 102 ? -0.023 -3.596 12.089 1.00 94.25 102 ASP A N 1
ATOM 849 C CA . ASP A 1 102 ? 0.839 -4.748 12.378 1.00 94.25 102 ASP A CA 1
ATOM 850 C C . ASP A 1 102 ? 2.245 -4.629 11.771 1.00 94.25 102 ASP A C 1
ATOM 852 O O . ASP A 1 102 ? 3.040 -5.563 11.887 1.00 94.25 102 ASP A O 1
ATOM 856 N N . ASN A 1 103 ? 2.559 -3.484 11.149 1.00 91.94 103 ASN A N 1
ATOM 857 C CA . ASN A 1 103 ? 3.828 -3.213 10.473 1.00 91.94 103 ASN A CA 1
ATOM 858 C C . ASN A 1 103 ? 4.251 -4.351 9.521 1.00 91.94 103 ASN A C 1
ATOM 860 O O . ASN A 1 103 ? 5.409 -4.779 9.493 1.00 91.94 103 ASN A O 1
ATOM 864 N N . LYS A 1 104 ? 3.298 -4.891 8.758 1.00 95.19 104 LYS A N 1
ATOM 865 C CA . LYS A 1 104 ? 3.540 -6.035 7.879 1.00 95.19 104 LYS A CA 1
ATOM 866 C C . LYS A 1 104 ? 3.328 -5.678 6.419 1.00 95.19 104 LYS A C 1
ATOM 868 O O . LYS A 1 104 ? 2.357 -5.017 6.058 1.00 95.19 104 LYS A O 1
ATOM 873 N N . GLU A 1 105 ? 4.215 -6.189 5.571 1.00 95.88 105 GLU A N 1
ATOM 874 C CA . GLU A 1 105 ? 4.051 -6.161 4.120 1.00 95.88 105 GLU A CA 1
ATOM 875 C C . GLU A 1 105 ? 3.048 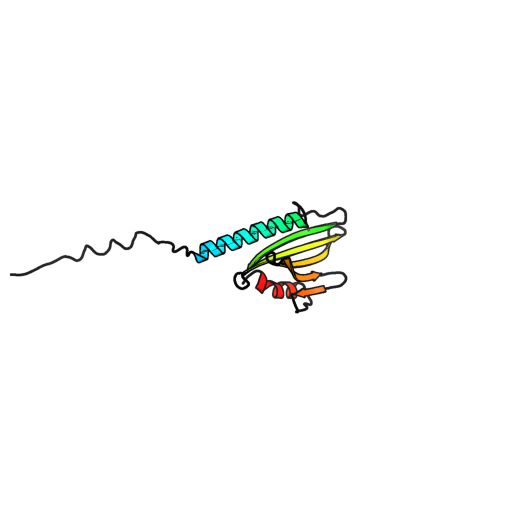-7.240 3.680 1.00 95.88 105 GLU A C 1
ATOM 877 O O . GLU A 1 105 ? 3.190 -8.429 3.985 1.00 95.88 105 GLU A O 1
ATOM 882 N N . TYR A 1 106 ? 2.019 -6.815 2.956 1.00 97.69 106 TYR A N 1
ATOM 883 C CA . TYR A 1 106 ? 0.998 -7.667 2.352 1.00 97.69 106 TYR A CA 1
ATOM 884 C C . TYR A 1 106 ? 1.232 -7.853 0.859 1.00 97.69 106 TYR A C 1
ATOM 886 O O . TYR A 1 106 ? 0.664 -8.771 0.271 1.00 97.69 106 TYR A O 1
ATOM 894 N N . GLY A 1 107 ? 2.079 -7.044 0.230 1.00 97.62 107 GLY A N 1
ATOM 895 C CA . GLY A 1 107 ? 2.482 -7.294 -1.138 1.00 97.62 107 GLY A CA 1
ATOM 896 C C . GLY A 1 107 ? 3.609 -6.402 -1.618 1.00 97.62 107 GLY A C 1
ATOM 897 O O . GLY A 1 107 ? 3.838 -5.320 -1.082 1.00 97.62 107 GLY A O 1
ATOM 898 N N . PHE A 1 108 ? 4.211 -6.847 -2.713 1.00 97.06 108 PHE A N 1
ATOM 899 C CA . PHE A 1 108 ? 5.232 -6.127 -3.449 1.00 97.06 108 PHE A CA 1
ATOM 900 C C . PHE A 1 108 ? 5.045 -6.296 -4.965 1.00 97.06 108 PHE A C 1
ATOM 902 O O . PHE A 1 108 ? 4.762 -7.403 -5.443 1.00 97.06 108 PHE A O 1
ATOM 909 N N . PHE A 1 109 ? 5.229 -5.209 -5.713 1.00 97.50 109 PHE A N 1
ATOM 910 C CA . PHE A 1 109 ? 5.275 -5.170 -7.176 1.00 97.50 109 PHE A CA 1
ATOM 911 C C . PHE A 1 109 ? 6.538 -4.458 -7.655 1.00 97.50 109 PHE A C 1
ATOM 913 O O . PHE A 1 109 ? 6.933 -3.450 -7.077 1.00 97.50 109 PHE A O 1
ATOM 920 N N . GLN A 1 110 ? 7.122 -4.956 -8.745 1.00 95.62 110 GLN A N 1
ATOM 921 C CA . GLN A 1 110 ? 8.241 -4.362 -9.462 1.00 95.62 110 GLN A CA 1
ATOM 922 C C . GLN A 1 110 ? 8.088 -4.585 -10.974 1.00 95.62 110 GLN A C 1
ATOM 924 O O . GLN A 1 110 ? 8.095 -5.733 -11.427 1.00 95.62 110 GLN A O 1
ATOM 929 N N . SER A 1 111 ? 8.003 -3.500 -11.752 1.00 90.50 111 SER A N 1
ATOM 930 C CA . SER A 1 111 ? 7.738 -3.555 -13.201 1.00 90.50 111 SER A CA 1
ATOM 931 C C . SER A 1 111 ? 8.930 -4.028 -14.045 1.00 90.50 111 SER A C 1
ATOM 933 O O . SER A 1 111 ? 8.758 -4.857 -14.934 1.00 90.50 111 SER A O 1
ATOM 935 N N . ASN A 1 112 ? 10.141 -3.536 -13.759 1.00 83.00 112 ASN A N 1
ATOM 936 C CA . ASN A 1 112 ? 11.326 -3.714 -14.610 1.00 83.00 112 ASN A CA 1
ATOM 937 C C . ASN A 1 112 ? 12.560 -4.236 -13.849 1.00 83.00 112 ASN A C 1
ATOM 939 O O . ASN A 1 112 ? 12.738 -4.011 -12.646 1.00 83.00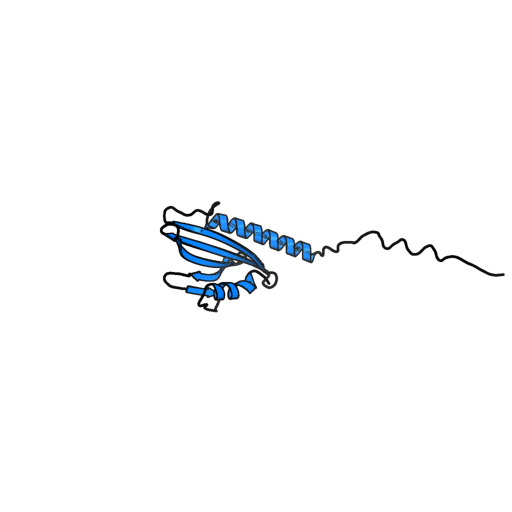 112 ASN A O 1
ATOM 943 N N . GLY A 1 113 ? 13.459 -4.901 -14.586 1.00 77.38 113 GLY A N 1
ATOM 944 C CA . GLY A 1 113 ? 14.558 -5.703 -14.040 1.00 77.38 113 GLY A CA 1
ATOM 945 C C . GLY A 1 113 ? 14.096 -7.145 -13.835 1.00 77.38 113 GLY A C 1
ATOM 946 O O . GLY A 1 113 ? 13.517 -7.740 -14.741 1.00 77.38 113 GLY A O 1
ATOM 947 N N . THR A 1 114 ? 14.292 -7.701 -12.641 1.00 82.44 114 THR A N 1
ATOM 948 C CA . THR A 1 114 ? 13.613 -8.945 -12.256 1.00 82.44 114 THR A CA 1
ATOM 949 C C . THR A 1 114 ? 12.170 -8.605 -11.906 1.00 82.44 114 THR A C 1
ATOM 951 O O . THR A 1 114 ? 11.912 -8.090 -10.817 1.00 82.44 114 THR A O 1
ATOM 954 N N . PHE A 1 115 ? 11.241 -8.842 -12.834 1.00 90.62 115 PHE A N 1
ATOM 955 C CA . PHE A 1 115 ? 9.816 -8.674 -12.559 1.00 90.62 115 PHE A CA 1
ATOM 956 C C . PHE A 1 115 ? 9.430 -9.509 -11.335 1.00 90.62 115 PHE A C 1
ATOM 958 O O . PHE A 1 115 ? 9.694 -10.714 -11.274 1.00 90.62 115 PHE A O 1
ATOM 965 N N . PHE A 1 116 ? 8.799 -8.865 -10.360 1.00 93.50 116 PHE A N 1
ATOM 966 C CA . PHE A 1 116 ? 8.286 -9.533 -9.177 1.00 93.50 116 PHE A CA 1
ATOM 967 C C . PHE A 1 116 ? 6.950 -8.914 -8.811 1.00 93.50 116 PHE A C 1
ATOM 969 O O . PHE A 1 116 ? 6.826 -7.700 -8.724 1.00 93.50 116 PHE A O 1
ATOM 976 N N . CYS A 1 117 ? 5.943 -9.749 -8.596 1.00 96.69 117 CYS A N 1
ATOM 977 C CA . CYS A 1 117 ? 4.616 -9.285 -8.239 1.00 96.69 117 CYS A CA 1
ATOM 978 C C . CYS A 1 117 ? 3.933 -10.331 -7.375 1.00 96.69 117 CYS A C 1
ATOM 980 O O . CYS A 1 117 ? 3.751 -11.486 -7.787 1.00 96.69 117 CYS A O 1
ATOM 982 N N . LYS A 1 118 ? 3.576 -9.940 -6.155 1.00 97.25 118 LYS A N 1
ATOM 983 C CA . LYS A 1 118 ? 2.915 -10.828 -5.208 1.00 97.25 118 LYS A CA 1
ATOM 984 C C . LYS A 1 118 ? 2.109 -10.039 -4.189 1.00 97.25 118 LYS A C 1
ATOM 986 O O . LYS A 1 118 ? 2.662 -9.195 -3.500 1.00 97.25 118 LYS A O 1
ATOM 991 N N . VAL A 1 119 ? 0.848 -10.419 -4.011 1.00 97.69 119 VAL A N 1
ATOM 992 C CA . VAL A 1 119 ? -0.001 -9.983 -2.896 1.00 97.69 119 VAL A CA 1
ATOM 993 C C . VAL A 1 119 ? -0.316 -11.205 -2.039 1.00 97.69 119 VAL A C 1
ATOM 995 O O . VAL A 1 119 ? -0.961 -12.164 -2.473 1.00 97.69 119 VAL A O 1
ATOM 998 N N . MET A 1 120 ? 0.185 -11.208 -0.809 1.00 94.81 120 MET A N 1
ATOM 999 C CA . MET A 1 120 ? 0.072 -12.278 0.178 1.00 94.81 120 MET A CA 1
ATOM 1000 C C . MET A 1 120 ? 0.596 -13.624 -0.326 1.00 94.81 120 MET A C 1
ATOM 1002 O O . MET A 1 120 ? 1.784 -13.907 -0.232 1.00 94.81 120 MET A O 1
ATOM 1006 N N . LYS A 1 121 ? -0.274 -14.498 -0.836 1.00 94.00 121 LYS A N 1
ATOM 1007 C CA . LYS A 1 121 ? 0.104 -15.806 -1.403 1.00 94.00 121 LYS A CA 1
ATOM 1008 C C . LYS A 1 121 ? -0.118 -15.874 -2.915 1.00 94.00 121 LYS A C 1
ATOM 1010 O O . LYS A 1 121 ? 0.225 -16.880 -3.527 1.00 94.00 121 LYS A O 1
ATOM 1015 N N . ARG A 1 122 ? -0.681 -14.826 -3.518 1.00 96.62 122 ARG A N 1
ATOM 1016 C CA . ARG A 1 122 ? -1.023 -14.767 -4.940 1.00 96.62 122 ARG A CA 1
ATOM 1017 C C . ARG A 1 122 ? 0.083 -14.053 -5.697 1.00 96.62 122 ARG A C 1
ATOM 1019 O O . ARG A 1 122 ? 0.449 -12.940 -5.338 1.00 96.62 122 ARG A O 1
ATOM 1026 N N . LYS A 1 123 ? 0.619 -14.707 -6.724 1.00 96.69 123 LYS A N 1
ATOM 1027 C CA . LYS A 1 123 ? 1.500 -14.064 -7.703 1.00 96.69 123 LYS A CA 1
ATOM 1028 C C . LYS A 1 123 ? 0.640 -13.322 -8.726 1.00 96.69 123 LYS A C 1
ATOM 1030 O O . LYS A 1 123 ? -0.459 -13.781 -9.023 1.00 96.69 123 LYS A O 1
ATOM 1035 N N . CYS A 1 124 ? 1.169 -12.237 -9.263 1.00 96.44 124 CYS A N 1
ATOM 1036 C CA . CYS A 1 124 ? 0.585 -11.481 -10.367 1.00 96.44 124 CYS A CA 1
ATOM 1037 C C . CYS A 1 124 ? 1.603 -11.359 -11.505 1.00 96.44 124 CYS A C 1
ATOM 1039 O O . CYS A 1 124 ? 2.783 -11.669 -11.324 1.00 96.44 124 CYS A O 1
ATOM 1041 N N . LYS A 1 125 ? 1.135 -10.988 -12.694 1.00 95.00 125 LYS A N 1
ATOM 1042 C CA . LYS A 1 125 ? 1.933 -10.934 -13.931 1.00 95.00 125 LYS A CA 1
ATOM 1043 C C . LYS A 1 125 ? 2.017 -9.544 -14.550 1.00 95.00 125 LYS A C 1
ATOM 1045 O O . LYS A 1 125 ? 2.784 -9.349 -15.486 1.00 95.00 125 LYS A O 1
ATOM 1050 N N . SER A 1 126 ? 1.251 -8.593 -14.034 1.00 95.50 126 SER A N 1
ATOM 1051 C CA . SER A 1 126 ? 1.223 -7.213 -14.504 1.00 95.50 126 SER A CA 1
ATOM 1052 C C . SER A 1 126 ? 0.902 -6.258 -13.358 1.00 95.50 126 SER A C 1
ATOM 1054 O O . SER A 1 126 ? 0.521 -6.681 -12.263 1.00 95.50 126 SER A O 1
ATOM 1056 N N . GLU A 1 127 ? 1.060 -4.966 -13.628 1.00 95.69 127 GLU A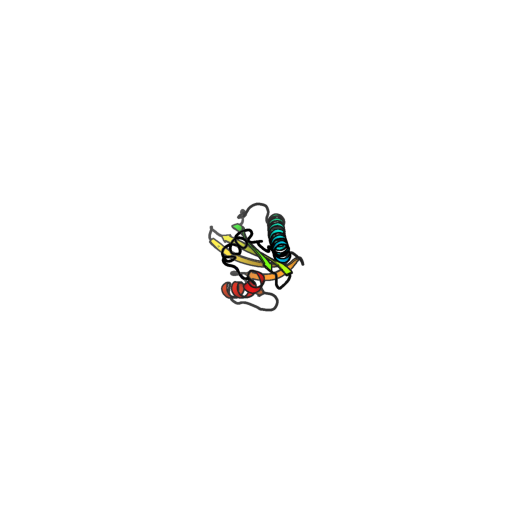 N 1
ATOM 1057 C CA . GLU A 1 127 ? 0.620 -3.902 -12.726 1.00 95.69 127 GLU A CA 1
ATOM 1058 C C . GLU A 1 127 ? -0.906 -3.884 -12.578 1.00 95.69 127 GLU A C 1
ATOM 1060 O O . GLU A 1 127 ? -1.404 -3.774 -11.465 1.00 95.69 127 GLU A O 1
ATOM 1065 N N . ASP A 1 128 ? -1.64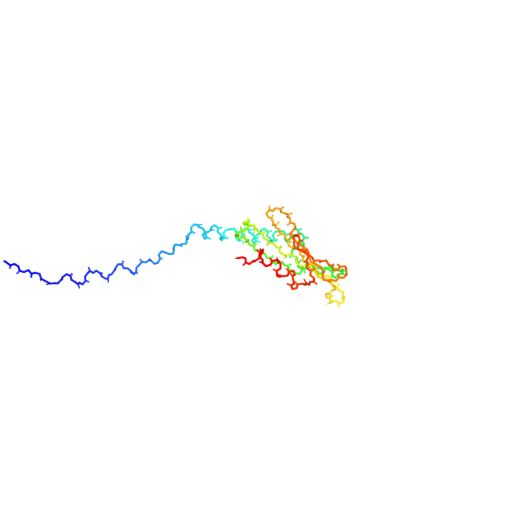6 -4.121 -13.663 1.00 97.25 128 ASP A N 1
ATOM 1066 C CA . ASP A 1 128 ? -3.111 -4.207 -13.614 1.00 97.25 128 ASP A CA 1
ATOM 1067 C C . ASP A 1 128 ? -3.584 -5.350 -12.702 1.00 97.25 128 ASP A C 1
ATOM 1069 O O . ASP A 1 128 ? -4.518 -5.198 -11.914 1.00 97.25 128 ASP A O 1
ATOM 1073 N N . GLU A 1 129 ? -2.923 -6.514 -12.766 1.00 97.88 129 GLU A N 1
ATOM 1074 C CA . GLU A 1 129 ? -3.219 -7.623 -11.856 1.00 97.88 129 GLU A CA 1
ATOM 1075 C C . GLU A 1 129 ? -2.859 -7.276 -10.406 1.00 97.88 129 GLU A C 1
ATOM 1077 O O . GLU A 1 129 ? -3.575 -7.679 -9.488 1.00 97.88 129 GLU A O 1
ATOM 1082 N N . TRP A 1 130 ? -1.768 -6.538 -10.184 1.00 97.88 130 TRP A N 1
ATOM 1083 C CA . TRP A 1 130 ? -1.432 -6.009 -8.865 1.00 97.88 130 TRP A CA 1
ATOM 1084 C C . TRP A 1 130 ? -2.545 -5.100 -8.336 1.00 97.88 130 TRP A C 1
ATOM 1086 O O . TRP A 1 130 ? -3.039 -5.340 -7.234 1.00 97.88 130 TRP A O 1
ATOM 1096 N N . ASP A 1 131 ? -2.987 -4.123 -9.131 1.00 97.19 131 ASP A N 1
ATOM 1097 C CA . ASP A 1 131 ? -4.015 -3.153 -8.748 1.00 97.19 131 ASP A CA 1
ATOM 1098 C C . ASP A 1 131 ? -5.342 -3.861 -8.399 1.00 97.19 131 ASP A C 1
ATOM 1100 O O . ASP A 1 131 ? -5.964 -3.573 -7.374 1.00 97.19 131 ASP A O 1
ATOM 1104 N N . LEU A 1 132 ? -5.727 -4.888 -9.167 1.00 97.62 132 LEU A N 1
ATOM 1105 C CA . LEU A 1 132 ? -6.890 -5.731 -8.860 1.00 97.62 132 LEU A CA 1
ATOM 1106 C C . LEU A 1 132 ? -6.743 -6.516 -7.548 1.00 97.62 132 LEU A C 1
ATOM 1108 O O . LEU A 1 132 ? -7.722 -6.688 -6.818 1.00 97.62 132 LEU A O 1
ATOM 1112 N N . LEU A 1 133 ? -5.543 -7.017 -7.242 1.00 98.12 133 LEU A N 1
ATOM 1113 C CA . LEU A 1 133 ? -5.285 -7.790 -6.026 1.00 98.12 133 LEU A CA 1
ATOM 1114 C C . LEU A 1 133 ? -5.214 -6.921 -4.767 1.00 98.12 133 LEU A C 1
ATOM 1116 O O . LEU A 1 133 ? -5.564 -7.414 -3.693 1.00 98.12 133 LEU A O 1
ATOM 1120 N N . VAL A 1 134 ? -4.771 -5.664 -4.874 1.00 98.06 134 VAL A N 1
ATOM 1121 C CA . VAL A 1 134 ? -4.716 -4.737 -3.730 1.00 98.06 134 VAL A CA 1
ATOM 1122 C C . VAL A 1 134 ? -6.045 -4.031 -3.468 1.00 98.06 134 VAL A C 1
ATOM 1124 O O . VAL A 1 134 ? -6.286 -3.603 -2.344 1.00 98.06 134 VAL A O 1
ATOM 1127 N N . LYS A 1 135 ? -6.944 -3.962 -4.458 1.00 97.44 135 LYS A N 1
ATOM 1128 C CA . LYS A 1 135 ? -8.254 -3.305 -4.341 1.00 97.44 135 LYS A CA 1
ATOM 1129 C C . LYS A 1 135 ? -9.056 -3.675 -3.077 1.00 97.44 135 LYS A C 1
ATOM 1131 O O . LYS A 1 135 ? -9.527 -2.763 -2.402 1.00 97.44 135 LYS A O 1
ATOM 1136 N N . PRO A 1 136 ? -9.159 -4.957 -2.658 1.00 97.12 136 PRO A N 1
ATOM 1137 C CA . PRO A 1 136 ? -9.875 -5.337 -1.432 1.00 97.12 136 PRO A CA 1
ATOM 1138 C C . PRO A 1 136 ? -9.241 -4.830 -0.127 1.00 97.12 136 PRO A C 1
ATOM 1140 O O . PRO A 1 136 ? -9.800 -5.065 0.940 1.00 97.12 136 PRO A O 1
ATOM 1143 N N . TYR A 1 137 ? -8.060 -4.214 -0.193 1.00 97.50 137 TYR A N 1
ATOM 1144 C CA . TYR A 1 137 ? -7.382 -3.585 0.937 1.00 97.50 137 TYR A CA 1
ATOM 1145 C C . TYR A 1 137 ? -7.578 -2.062 0.967 1.00 97.50 137 TYR A C 1
ATOM 1147 O O . TYR A 1 137 ? -7.373 -1.458 2.016 1.00 97.50 137 TYR A O 1
ATOM 1155 N N . LEU A 1 138 ? -7.941 -1.450 -0.169 1.00 96.81 138 LEU A N 1
ATOM 1156 C CA . LEU A 1 138 ? -7.926 0.003 -0.367 1.00 96.81 138 LEU A CA 1
ATOM 1157 C C . LEU A 1 138 ? -9.302 0.630 -0.645 1.00 96.81 138 LEU A C 1
ATOM 1159 O O . LEU A 1 138 ? -9.386 1.856 -0.723 1.00 96.81 138 LEU A O 1
ATOM 1163 N N . GLU A 1 139 ? -10.352 -0.172 -0.836 1.00 94.19 139 GLU A N 1
ATOM 1164 C CA . GLU A 1 139 ? -11.651 0.317 -1.323 1.00 94.19 139 GLU A CA 1
ATOM 1165 C C . GLU A 1 139 ? -12.892 -0.408 -0.757 1.00 94.19 139 GLU A C 1
ATOM 1167 O O . GLU A 1 139 ? -13.959 -0.280 -1.354 1.00 94.19 139 GLU A O 1
ATOM 1172 N N . GLU A 1 140 ? -12.809 -1.233 0.297 1.00 76.06 140 GLU A N 1
ATOM 1173 C CA . GLU A 1 140 ? -13.912 -2.195 0.559 1.00 76.06 140 GLU A CA 1
ATOM 1174 C C . GLU A 1 140 ? -15.314 -1.638 0.829 1.00 76.06 140 GLU A C 1
ATOM 1176 O O . GLU A 1 140 ? -15.485 -0.516 1.349 1.00 76.06 140 GLU A O 1
#

pLDDT: mean 82.84, std 17.53, range [39.38, 98.12]

Sequence (140 aa):
MSRNFPVMIILICLFLLYPQSIYSSSDKEDEKLREQCRIQSEERFKETYGNEITINEEGSGVNSYQKHYNKKLKKCFVVFTTNDFTQNKIKRTQKFLFSLDDNKEYGFFQSNGTFFCKVMKRKCKSEDEWDLLVKPYLEE

Radius of gyration: 26.25 Å; chains: 1; bounding box: 100×38×42 Å